Protein 1IZM (pdb70)

InterPro domains:
  IPR011978 YgfB-like [MF_00346] (1-180)
  IPR011978 YgfB-like [PF03695] (7-172)
  IPR011978 YgfB-like [TIGR02292] (2-166)
  IPR036255 YgfB-like superfamily [G3DSA:1.20.120.740] (1-182)
  IPR036255 YgfB-like superfamily [SSF101327] (3-170)

Secondary structure (DSSP, 8-state):
---S---HHHHHTT-S--HHHHHHHHHHHHHTT--STTHHHHHHHHHSTTPPPPTTTHHHHHHHHHHHHHHHTTTTS------------HHHHHHHHHHHHHHHHHHHHHH-TTGGG--HHHHHHHHHHHHHTT----SS--SHHHHHHHHHHHHHHHHH--HHHHH-

Structure (mmCIF, N/CA/C/O backbone):
data_1IZM
#
_entry.id   1IZM
#
_cell.length_a   42.3
_cell.length_b   42.3
_cell.length_c   198.5
_cell.angle_alpha   90.00
_cell.angle_beta   90.00
_cell.angle_gamma   90.00
#
_symmetry.space_group_name_H-M   'P 43 21 2'
#
loop_
_entity.id
_entity.type
_entity.pdbx_description
1 polymer 'HYPOTHETICAL PROTEIN HI0817'
2 water water
#
loop_
_atom_site.group_PDB
_atom_site.id
_atom_site.type_symbol
_atom_site.label_atom_id
_atom_site.label_alt_id
_atom_site.label_comp_id
_atom_site.label_asym_id
_atom_site.label_entity_id
_atom_site.label_seq_id
_atom_site.pdbx_PDB_ins_code
_atom_site.Cartn_x
_atom_site.Cartn_y
_atom_site.Cartn_z
_atom_site.occupancy
_atom_site.B_iso_or_equiv
_atom_site.auth_seq_id
_atom_site.auth_comp_id
_atom_site.auth_asym_id
_atom_site.auth_atom_id
_atom_site.pdbx_PDB_model_num
ATOM 1 N N . LEU A 1 4 ? 30.817 40.354 115.516 1.00 55.26 2 LEU A N 1
ATOM 2 C CA . LEU A 1 4 ? 29.402 40.633 116.021 1.00 52.95 2 LEU A CA 1
ATOM 3 C C . LEU A 1 4 ? 28.521 39.374 116.206 1.00 47.73 2 LEU A C 1
ATOM 4 O O . LEU A 1 4 ? 28.401 38.564 115.302 1.00 45.06 2 LEU A O 1
ATOM 9 N N . ILE A 1 5 ? 27.899 39.233 117.374 1.00 43.15 3 ILE A N 1
ATOM 10 C CA . ILE A 1 5 ? 27.029 38.097 117.602 1.00 40.41 3 ILE A CA 1
ATOM 11 C C . ILE A 1 5 ? 25.837 38.194 116.657 1.00 39.11 3 ILE A C 1
ATOM 12 O O . ILE A 1 5 ? 25.519 39.270 116.107 1.00 40.71 3 ILE A O 1
ATOM 17 N N . SER A 1 6 ? 25.194 37.055 116.455 1.00 37.22 4 SER A N 1
ATOM 18 C CA . SER A 1 6 ? 24.091 36.917 115.529 1.00 35.35 4 SER A CA 1
ATOM 19 C C . SER A 1 6 ? 22.848 37.514 116.119 1.00 32.89 4 SER A C 1
ATOM 20 O O . SER A 1 6 ? 22.791 37.813 117.306 1.00 32.50 4 SER A O 1
ATOM 23 N N . HIS A 1 7 ? 21.840 37.647 115.278 1.00 35.92 5 HIS A N 1
ATOM 24 C CA . HIS A 1 7 ? 20.580 38.208 115.707 1.00 37.49 5 HIS A CA 1
ATOM 25 C C . HIS A 1 7 ? 19.932 37.305 116.748 1.00 35.59 5 HIS A C 1
ATOM 26 O O . HIS A 1 7 ? 19.446 37.759 117.780 1.00 34.20 5 HIS A O 1
ATOM 33 N N . SER A 1 8 ? 19.908 36.007 116.481 1.00 36.46 6 SER A N 1
ATOM 34 C CA . SER A 1 8 ? 19.268 35.104 117.430 1.00 33.76 6 SER A CA 1
ATOM 35 C C . SER A 1 8 ? 19.983 35.151 118.782 1.00 31.41 6 SER A C 1
ATOM 36 O O . SER A 1 8 ? 19.355 35.103 119.824 1.00 34.07 6 SER A O 1
ATOM 39 N N . ASP A 1 9 ? 21.308 35.297 118.741 1.00 36.65 7 ASP A N 1
ATOM 40 C CA . ASP A 1 9 ? 22.166 35.341 119.944 1.00 36.18 7 ASP A CA 1
ATOM 41 C C . ASP A 1 9 ? 21.821 36.592 120.769 1.00 33.55 7 ASP A C 1
ATOM 42 O O . ASP A 1 9 ? 21.605 36.542 121.991 1.00 31.85 7 ASP A O 1
ATOM 55 N N . ASN A 1 11 ? 19.064 38.264 120.552 1.00 30.31 9 ASN A N 1
ATOM 56 C CA . ASN A 1 11 ? 17.714 38.135 121.088 1.00 30.14 9 ASN A CA 1
ATOM 57 C C . ASN A 1 11 ? 17.742 37.379 122.395 1.00 32.88 9 ASN A C 1
ATOM 58 O O . ASN A 1 11 ? 17.074 37.738 123.368 1.00 33.85 9 ASN A O 1
ATOM 63 N N . GLN A 1 12 ? 18.548 36.337 122.444 1.00 32.81 10 GLN A N 1
ATOM 64 C CA . GLN A 1 12 ? 18.508 35.571 123.654 1.00 33.81 10 GLN A CA 1
ATOM 65 C C . GLN A 1 12 ? 19.174 36.224 124.851 1.00 32.99 10 GLN A C 1
ATOM 66 O O . GLN A 1 12 ? 18.639 36.129 125.977 1.00 36.24 10 GLN A O 1
ATOM 72 N N . GLN A 1 13 ? 20.282 36.937 124.633 1.00 34.80 11 GLN A N 1
ATOM 73 C CA . GLN A 1 13 ? 20.925 37.637 125.742 1.00 31.94 11 GLN A CA 1
ATOM 74 C C . GLN A 1 13 ? 20.022 38.739 126.230 1.00 33.56 11 GLN A C 1
ATOM 75 O O . GLN A 1 13 ? 19.896 38.928 127.432 1.00 35.27 11 GLN A O 1
ATOM 81 N N . LEU A 1 14 ? 19.379 39.485 125.334 1.00 28.90 12 LEU A N 1
ATOM 82 C CA . LEU A 1 14 ? 18.484 40.524 125.831 1.00 34.59 12 LEU A CA 1
ATOM 83 C C . LEU A 1 14 ? 17.334 39.915 126.657 1.00 33.48 12 LEU A C 1
ATOM 84 O O . LEU A 1 14 ? 16.963 40.428 127.722 1.00 33.84 12 LEU A O 1
ATOM 89 N N . LYS A 1 15 ? 16.778 38.818 126.169 1.00 35.74 13 LYS A N 1
ATOM 90 C CA . LYS A 1 15 ? 15.631 38.187 126.873 1.00 38.60 13 LYS A CA 1
ATOM 91 C C . LYS A 1 15 ? 16.036 37.639 128.234 1.00 31.28 13 LYS A C 1
ATOM 92 O O . LYS A 1 15 ? 15.382 37.850 129.221 1.00 33.59 13 LYS A O 1
ATOM 98 N N . SER A 1 16 ? 17.153 36.974 128.319 1.00 37.10 14 SER A N 1
ATOM 99 C CA . SER A 1 16 ? 17.538 36.472 129.640 1.00 40.96 14 SER A CA 1
ATOM 100 C C . SER A 1 16 ? 17.874 37.582 130.673 1.00 40.78 14 SER A C 1
ATOM 101 O O . SER A 1 16 ? 17.788 37.352 131.901 1.00 36.64 14 SER A O 1
ATOM 104 N N . ALA A 1 17 ? 18.231 38.791 130.201 1.00 38.29 15 ALA A N 1
ATOM 105 C CA . ALA A 1 17 ? 18.537 39.898 131.119 1.00 34.71 15 ALA A CA 1
ATOM 106 C C . ALA A 1 17 ? 17.281 40.701 131.380 1.00 34.95 15 ALA A C 1
ATOM 107 O O . ALA A 1 17 ? 17.342 41.754 132.034 1.00 34.79 15 ALA A O 1
ATOM 109 N N . GLY A 1 18 ? 16.141 40.227 130.861 1.00 31.98 16 GLY A N 1
ATOM 110 C CA . GLY A 1 18 ? 14.892 40.937 131.067 1.00 32.54 16 GLY A CA 1
ATOM 111 C C . GLY A 1 18 ? 14.801 42.335 130.458 1.00 31.70 16 GLY A C 1
ATOM 112 O O . GLY A 1 18 ? 14.046 43.169 130.922 1.00 34.39 16 GLY A O 1
ATOM 113 N N . ILE A 1 19 ? 15.564 42.597 129.399 1.00 35.87 17 ILE A N 1
ATOM 114 C CA . ILE A 1 19 ? 15.547 43.907 128.731 1.00 29.22 17 ILE A CA 1
ATOM 115 C C . ILE A 1 19 ? 14.237 44.135 127.984 1.00 31.26 17 ILE A C 1
ATOM 116 O O . ILE A 1 19 ? 13.687 43.206 127.411 1.00 33.03 17 ILE A O 1
ATOM 121 N N . GLY A 1 20 ? 13.742 45.368 127.985 1.00 30.55 18 GLY A N 1
ATOM 122 C CA . GLY A 1 20 ? 12.499 45.665 127.292 1.00 26.17 18 GLY A CA 1
ATOM 123 C C . GLY A 1 20 ? 12.539 45.620 125.761 1.00 24.70 18 GLY A C 1
ATOM 124 O O . GLY A 1 20 ? 11.491 45.727 125.140 1.00 26.44 18 GLY A O 1
ATOM 125 N N . PHE A 1 21 ? 13.722 45.502 125.137 1.00 28.21 19 PHE A N 1
ATOM 126 C CA . PHE A 1 21 ? 13.813 45.446 123.659 1.00 22.08 19 PHE A CA 1
ATOM 127 C C . PHE A 1 21 ? 14.269 44.073 123.221 1.00 27.24 19 PHE A C 1
ATOM 128 O O . PHE A 1 21 ? 15.058 43.439 123.927 1.00 27.72 19 PHE A O 1
ATOM 136 N N . ASN A 1 22 ? 13.816 43.631 122.050 1.00 25.94 20 ASN A N 1
ATOM 137 C CA . ASN A 1 22 ? 14.367 42.401 121.476 1.00 29.87 20 ASN A CA 1
ATOM 138 C C . ASN A 1 22 ? 15.515 42.970 120.549 1.00 26.89 20 ASN A C 1
ATOM 139 O O . ASN A 1 22 ? 15.778 44.200 120.545 1.00 25.22 20 ASN A O 1
ATOM 144 N N . ALA A 1 23 ? 16.183 42.136 119.781 1.00 23.00 21 ALA A N 1
ATOM 145 C CA . ALA A 1 23 ? 17.309 42.616 118.971 1.00 30.20 21 ALA A CA 1
ATOM 146 C C . ALA A 1 23 ? 16.932 43.603 117.835 1.00 28.97 21 ALA A C 1
ATOM 147 O O . ALA A 1 23 ? 17.676 44.527 117.536 1.00 23.73 21 ALA A O 1
ATOM 149 N N . THR A 1 24 ? 15.767 43.387 117.219 1.00 21.96 22 THR A N 1
ATOM 150 C CA . THR A 1 24 ? 15.332 44.243 116.146 1.00 20.89 22 THR A CA 1
ATOM 151 C C . THR A 1 24 ? 15.091 45.643 116.729 1.00 22.29 22 THR A C 1
ATOM 152 O O . THR A 1 24 ? 15.534 46.664 116.156 1.00 23.18 22 THR A O 1
ATOM 156 N N . GLU A 1 25 ? 14.363 45.703 117.834 1.00 23.58 23 GLU A N 1
ATOM 157 C CA . GLU A 1 25 ? 14.061 46.973 118.494 1.00 20.60 23 GLU A CA 1
ATOM 158 C C . GLU A 1 25 ? 15.367 47.669 118.920 1.00 22.87 23 GLU A C 1
ATOM 159 O O . GLU A 1 25 ? 15.475 48.878 118.811 1.00 20.92 23 GLU A O 1
ATOM 165 N N . LEU A 1 26 ? 16.303 46.912 119.452 1.00 21.78 24 LEU A N 1
ATOM 166 C CA . LEU A 1 26 ? 17.605 47.533 119.843 1.00 22.11 24 LEU A CA 1
ATOM 167 C C . LEU A 1 26 ? 18.232 48.181 118.573 1.00 16.39 24 LEU A C 1
ATOM 168 O O . LEU A 1 26 ? 18.619 49.356 118.591 1.00 20.74 24 LEU A O 1
ATOM 173 N N . HIS A 1 27 ? 18.371 47.417 117.497 1.00 18.17 25 HIS A N 1
ATOM 174 C CA . HIS A 1 27 ? 18.881 47.940 116.235 1.00 21.70 25 HIS A CA 1
ATOM 175 C C . HIS A 1 27 ? 18.149 49.223 115.788 1.00 26.43 25 HIS A C 1
ATOM 176 O O . HIS A 1 27 ? 18.777 50.209 115.434 1.00 17.81 25 HIS A O 1
ATOM 183 N N . GLY A 1 28 ? 16.799 49.232 115.831 1.00 20.21 26 GLY A N 1
ATOM 184 C CA . GLY A 1 28 ? 16.172 50.457 115.431 1.00 22.01 26 GLY A CA 1
ATOM 185 C C . GLY A 1 28 ? 16.415 51.690 116.275 1.00 18.17 26 GLY A C 1
ATOM 186 O O . GLY A 1 28 ? 16.602 52.798 115.718 1.00 20.42 26 GLY A O 1
ATOM 187 N N . PHE A 1 29 ? 16.374 51.513 117.595 1.00 19.35 27 PHE A N 1
ATOM 188 C CA . PHE A 1 29 ? 16.588 52.606 118.533 1.00 17.84 27 PHE A CA 1
ATOM 189 C C . PHE A 1 29 ? 18.001 53.173 118.318 1.00 19.71 27 PHE A C 1
ATOM 190 O O . PHE A 1 29 ? 18.168 54.397 118.182 1.00 17.33 27 PHE A O 1
ATOM 198 N N . LEU A 1 30 ? 18.986 52.305 118.329 1.00 20.52 28 LEU A N 1
ATOM 199 C CA . LEU A 1 30 ? 20.372 52.823 118.136 1.00 23.85 28 LEU A CA 1
ATOM 200 C C . LEU A 1 30 ? 20.547 53.442 116.765 1.00 23.55 28 LEU A C 1
ATOM 201 O O . LEU A 1 30 ? 21.176 54.487 116.661 1.00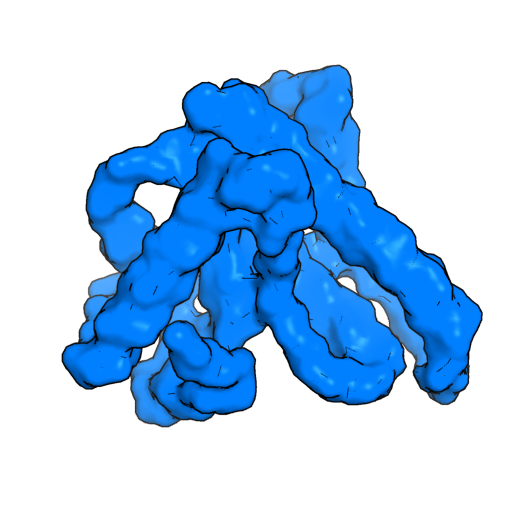 25.83 28 LEU A O 1
ATOM 206 N N . SER A 1 31 ? 19.979 52.851 115.706 1.00 23.98 29 SER A N 1
ATOM 207 C CA . SER A 1 31 ? 20.110 53.485 114.385 1.00 21.30 29 SER A CA 1
ATOM 208 C C . SER A 1 31 ? 19.424 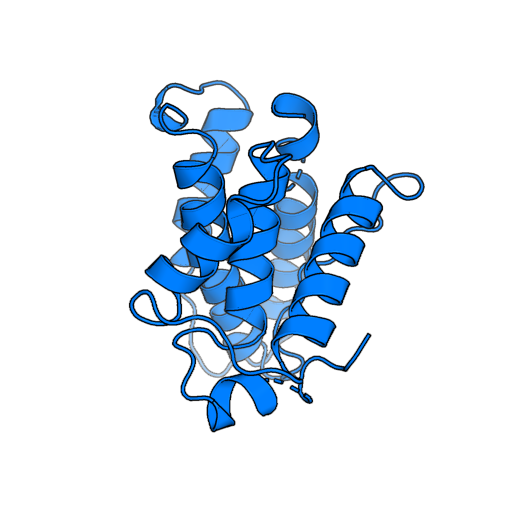54.838 114.406 1.00 19.80 29 SER A C 1
ATOM 209 O O . SER A 1 31 ? 19.885 55.749 113.772 1.00 24.45 29 SER A O 1
ATOM 212 N N . GLY A 1 32 ? 18.304 54.951 115.136 1.00 24.28 30 GLY A N 1
ATOM 213 C CA . GLY A 1 32 ? 17.554 56.211 115.212 1.00 20.27 30 GLY A CA 1
ATOM 214 C C . GLY A 1 32 ? 18.372 57.340 115.887 1.00 24.40 30 GLY A C 1
ATOM 215 O O . GLY A 1 32 ? 18.378 58.481 115.373 1.00 24.79 30 GLY A O 1
ATOM 216 N N . LEU A 1 33 ? 19.029 57.016 117.012 1.00 22.73 31 LEU A N 1
ATOM 217 C CA . LEU A 1 33 ? 19.904 57.968 117.685 1.00 26.18 31 LEU A CA 1
ATOM 218 C C . LEU A 1 33 ? 21.083 58.384 116.739 1.00 21.83 31 LEU A C 1
ATOM 219 O O . LEU A 1 33 ? 21.415 59.605 116.603 1.00 21.51 31 LEU A O 1
ATOM 224 N N . LEU A 1 34 ? 21.714 57.406 116.094 1.00 21.13 32 LEU A N 1
ATOM 225 C CA . LEU A 1 34 ? 22.833 57.781 115.195 1.00 24.41 32 LEU A CA 1
ATOM 226 C C . LEU A 1 34 ? 22.366 58.615 113.951 1.00 26.85 32 LEU A C 1
ATOM 227 O O . LEU A 1 34 ? 23.004 59.618 113.570 1.00 23.85 32 LEU A O 1
ATOM 232 N N . CYS A 1 35 ? 21.203 58.268 113.383 1.00 22.32 33 CYS A N 1
ATOM 233 C CA . CYS A 1 35 ? 20.736 58.999 112.209 1.00 27.27 33 CYS A CA 1
ATOM 234 C C . CYS A 1 35 ? 20.257 60.388 112.564 1.00 22.60 33 CYS A C 1
ATOM 235 O O . CYS A 1 35 ? 20.176 61.228 111.679 1.00 24.98 33 CYS A O 1
ATOM 238 N N . GLY A 1 36 ? 19.988 60.622 113.855 1.00 24.32 34 GLY A N 1
ATOM 239 C CA . GLY A 1 36 ? 19.554 61.917 114.295 1.00 21.39 34 GLY A CA 1
ATOM 240 C C . GLY A 1 36 ? 20.789 62.722 114.666 1.00 26.91 34 GLY A C 1
ATOM 241 O O . GLY A 1 36 ? 20.651 63.851 115.148 1.00 31.97 34 GLY A O 1
ATOM 242 N N . GLY A 1 37 ? 21.974 62.138 114.455 1.00 27.03 35 GLY A N 1
ATOM 243 C CA . GLY A 1 37 ? 23.226 62.825 114.740 1.00 28.58 35 GLY A CA 1
ATOM 244 C C . GLY A 1 37 ? 23.839 62.762 116.137 1.00 32.70 35 GLY A C 1
ATOM 245 O O . GLY A 1 37 ? 24.753 63.532 116.415 1.00 37.54 35 GLY A O 1
ATOM 246 N N . LEU A 1 38 ? 23.389 61.864 117.016 1.00 34.90 36 LEU A N 1
ATOM 247 C CA . LEU A 1 38 ? 23.986 61.762 118.375 1.00 32.67 36 LEU A CA 1
ATOM 248 C C . LEU A 1 38 ? 25.475 61.383 118.272 1.00 35.38 36 LEU A C 1
ATOM 249 O O . LEU A 1 38 ? 25.868 60.462 117.540 1.00 42.45 36 LEU A O 1
ATOM 254 N N . LYS A 1 39 ? 26.335 62.063 118.998 1.00 37.49 37 LYS A N 1
ATOM 255 C CA . LYS A 1 39 ? 27.749 61.741 118.842 1.00 37.17 37 LYS A CA 1
ATOM 256 C C . LYS A 1 39 ? 28.523 61.491 120.115 1.00 37.27 37 LYS A C 1
ATOM 257 O O . LYS A 1 39 ? 29.739 61.194 120.059 1.00 42.91 37 LYS A O 1
ATOM 263 N N . ASP A 1 40 ? 27.873 61.616 121.264 1.00 33.49 38 ASP A N 1
ATOM 264 C CA . ASP A 1 40 ? 28.594 61.361 122.524 1.00 28.82 38 ASP A CA 1
ATOM 265 C C . ASP A 1 40 ? 28.135 60.030 123.149 1.00 30.05 38 ASP A C 1
ATOM 266 O O . ASP A 1 40 ? 27.483 59.242 122.479 1.00 30.07 38 ASP A O 1
ATOM 271 N N . GLN A 1 41 ? 28.379 59.838 124.445 1.00 24.46 39 GLN A N 1
ATOM 272 C CA . GLN A 1 41 ? 28.034 58.611 125.084 1.00 24.43 39 GLN A CA 1
ATOM 273 C C . GLN A 1 41 ? 26.684 58.647 125.788 1.00 24.86 39 GLN A C 1
ATOM 274 O O . GLN A 1 41 ? 26.415 57.808 126.626 1.00 21.68 39 GLN A O 1
ATOM 280 N N . SER A 1 42 ? 25.887 59.655 125.454 1.00 27.10 40 SER A N 1
ATOM 281 C CA . SER A 1 42 ? 24.543 59.771 126.027 1.00 26.53 40 SER A CA 1
ATOM 282 C C . SER A 1 42 ? 23.621 58.699 125.487 1.00 20.60 40 SER A C 1
ATOM 283 O O . SER A 1 42 ? 22.515 58.559 126.000 1.00 23.97 40 SER A O 1
ATOM 286 N N . TRP A 1 43 ? 24.030 57.966 124.462 1.00 22.43 41 TRP A N 1
ATOM 287 C CA . TRP A 1 43 ? 23.163 56.894 123.950 1.00 23.00 41 TRP A CA 1
ATOM 288 C C . TRP A 1 43 ? 22.954 55.836 125.031 1.00 25.78 41 TRP A C 1
ATOM 289 O O . TRP A 1 43 ? 21.937 55.133 125.053 1.00 23.74 41 TRP A O 1
ATOM 300 N N . LEU A 1 44 ? 23.943 55.667 125.914 1.00 21.25 42 LEU A N 1
ATOM 301 C CA . LEU A 1 44 ? 23.835 54.665 126.975 1.00 22.65 42 LEU A CA 1
ATOM 302 C C . LEU A 1 44 ? 22.696 54.961 127.994 1.00 25.13 42 LEU A C 1
ATOM 303 O O . LEU A 1 44 ? 21.806 54.123 128.202 1.00 18.77 42 LEU A O 1
ATOM 308 N N . PRO A 1 45 ? 22.719 56.154 128.640 1.00 22.76 43 PRO A N 1
ATOM 309 C CA . PRO A 1 45 ? 21.624 56.402 129.574 1.00 21.25 43 PRO A CA 1
ATOM 310 C C . PRO A 1 45 ? 20.250 56.433 128.826 1.00 20.35 43 PRO A C 1
ATOM 311 O O . PRO A 1 45 ? 19.265 56.022 129.404 1.00 20.30 43 PRO A O 1
ATOM 315 N N . LEU A 1 46 ? 20.216 56.850 127.564 1.00 23.08 44 LEU A N 1
ATOM 316 C CA . LEU A 1 46 ? 18.941 56.874 126.809 1.00 24.04 44 LEU A CA 1
ATOM 317 C C . LEU A 1 46 ? 18.493 55.442 126.564 1.00 23.62 44 LEU A C 1
ATOM 318 O O . LEU A 1 46 ? 17.324 55.116 126.747 1.00 19.67 44 LEU A O 1
ATOM 323 N N . LEU A 1 47 ? 19.422 54.582 126.181 1.00 18.56 45 LEU A N 1
ATOM 324 C CA . LEU A 1 47 ? 19.085 53.169 125.961 1.00 20.94 45 LEU A CA 1
ATOM 325 C C . LEU A 1 47 ? 18.545 52.552 127.273 1.00 24.06 45 LEU A C 1
ATOM 326 O O . LEU A 1 47 ? 17.446 51.862 127.298 1.00 22.89 45 LEU A O 1
ATOM 331 N N . TYR A 1 48 ? 19.250 52.813 128.370 1.00 18.41 46 TYR A N 1
ATOM 332 C CA . TYR A 1 48 ? 18.804 52.304 129.672 1.00 17.02 46 TYR A CA 1
ATOM 333 C C . TYR A 1 48 ? 17.395 52.830 130.084 1.00 20.05 46 TYR A C 1
ATOM 334 O O . TYR A 1 48 ? 16.601 52.047 130.592 1.00 24.20 46 TYR A O 1
ATOM 343 N N . GLN A 1 49 ? 17.129 54.111 129.870 1.00 21.16 47 GLN A N 1
ATOM 344 C CA . GLN A 1 49 ? 15.803 54.709 130.188 1.00 26.00 47 GLN A CA 1
ATOM 345 C C . GLN A 1 49 ? 14.673 54.070 129.392 1.00 24.42 47 GLN A C 1
ATOM 346 O O . GLN A 1 49 ? 13.581 53.759 129.953 1.00 21.08 47 GLN A O 1
ATOM 352 N N . PHE A 1 50 ? 14.907 53.892 128.091 1.00 22.48 48 PHE A N 1
ATOM 353 C CA . PHE A 1 50 ? 13.838 53.412 127.215 1.00 25.54 48 PHE A CA 1
ATOM 354 C C . PHE A 1 50 ? 13.765 51.915 127.004 1.00 26.79 48 PHE A C 1
ATOM 355 O O . PHE A 1 50 ? 12.797 51.463 126.496 1.00 24.82 48 PHE A O 1
ATOM 363 N N . SER A 1 51 ? 14.750 51.145 127.465 1.00 22.29 49 SER A N 1
ATOM 364 C CA . SER A 1 51 ? 14.662 49.692 127.296 1.00 19.50 49 SER A CA 1
ATOM 365 C C . SER A 1 51 ? 14.813 48.875 128.556 1.00 18.22 49 SER A C 1
ATOM 366 O O . SER A 1 51 ? 14.659 47.632 128.522 1.00 26.43 49 SER A O 1
ATOM 369 N N . ASN A 1 52 ? 15.097 49.531 129.665 1.00 24.83 50 ASN A N 1
ATOM 370 C CA . ASN A 1 52 ? 15.347 48.817 130.916 1.00 27.39 50 ASN A CA 1
ATOM 371 C C . ASN A 1 52 ? 14.967 49.567 132.181 1.00 26.90 50 ASN A C 1
ATOM 372 O O . ASN A 1 52 ? 15.571 49.391 133.235 1.00 29.99 50 ASN A O 1
ATOM 377 N N . ASP A 1 53 ? 13.967 50.428 132.076 1.00 32.16 51 ASP A N 1
ATOM 378 C CA . ASP A 1 53 ? 13.525 51.188 133.217 1.00 29.86 51 ASP A CA 1
ATOM 379 C C . ASP A 1 53 ? 14.681 51.906 133.963 1.00 34.17 51 ASP A C 1
ATOM 380 O O . ASP A 1 53 ? 14.720 51.891 135.187 1.00 28.87 51 ASP A O 1
ATOM 385 N N . ASN A 1 54 ? 15.617 52.511 133.234 1.00 32.84 52 ASN A N 1
ATOM 386 C CA . ASN A 1 54 ? 16.732 53.213 133.863 1.00 28.65 52 ASN A CA 1
ATOM 387 C C . ASN A 1 54 ? 17.807 52.375 134.600 1.00 32.02 52 ASN A C 1
ATOM 388 O O . ASN A 1 54 ? 18.549 52.926 135.405 1.00 36.26 52 ASN A O 1
ATOM 393 N N . HIS A 1 55 ? 17.855 51.067 134.360 1.00 29.52 53 HIS A N 1
ATOM 394 C CA . HIS A 1 55 ? 18.891 50.173 134.903 1.00 29.26 53 HIS A CA 1
ATOM 395 C C . HIS A 1 55 ? 19.878 49.860 133.777 1.00 28.14 53 HIS A C 1
ATOM 396 O O . HIS A 1 55 ? 19.460 49.642 132.633 1.00 26.63 53 HIS A O 1
ATOM 403 N N . ALA A 1 56 ? 21.180 49.824 134.090 1.00 21.85 54 ALA A N 1
ATOM 404 C CA . ALA A 1 56 ? 22.181 49.592 133.085 1.00 15.59 54 ALA A CA 1
ATOM 405 C C . ALA A 1 56 ? 22.123 48.141 132.753 1.00 25.58 54 ALA A C 1
ATOM 406 O O . ALA A 1 56 ? 21.622 47.366 133.568 1.00 28.69 54 ALA A O 1
ATOM 408 N N . TYR A 1 57 ? 22.612 47.782 131.561 1.00 22.84 55 TYR A N 1
ATOM 409 C CA . TYR A 1 57 ? 22.650 46.404 131.082 1.00 24.77 55 TYR A CA 1
ATOM 410 C C . TYR A 1 57 ? 23.767 45.648 131.878 1.00 28.55 55 TYR A C 1
ATOM 411 O O . TYR A 1 57 ? 24.734 46.249 132.332 1.00 29.86 55 TYR A O 1
ATOM 420 N N . PRO A 1 58 ? 23.654 44.335 132.048 1.00 31.05 56 PRO A N 1
ATOM 421 C CA . PRO A 1 58 ? 24.697 43.598 132.796 1.00 31.79 56 PRO A CA 1
ATOM 422 C C . PRO A 1 58 ? 25.977 43.421 132.009 1.00 28.49 56 PRO A C 1
ATOM 423 O O . PRO A 1 58 ? 25.979 43.458 130.759 1.00 23.73 56 PRO A O 1
ATOM 427 N N . THR A 1 59 ? 27.087 43.183 132.711 1.00 26.32 57 THR A N 1
ATOM 428 C CA . THR A 1 59 ? 28.332 42.996 131.952 1.00 24.25 57 THR A CA 1
ATOM 429 C C . THR A 1 59 ? 28.155 41.744 131.054 1.00 32.45 57 THR A C 1
ATOM 430 O O . THR A 1 59 ? 27.400 40.823 131.405 1.00 32.36 57 THR A O 1
ATOM 434 N N . GLY A 1 60 ? 28.825 41.700 129.900 1.00 32.12 58 GLY A N 1
ATOM 435 C CA . GLY A 1 60 ? 28.661 40.580 128.980 1.00 33.13 58 GLY A CA 1
ATOM 436 C C . GLY A 1 60 ? 27.604 40.885 127.895 1.00 35.95 58 GLY A C 1
ATOM 437 O O . GLY A 1 60 ? 27.692 40.355 126.777 1.00 37.61 58 GLY A O 1
ATOM 438 N N . LEU A 1 61 ? 26.626 41.736 128.218 1.00 28.92 59 LEU A N 1
ATOM 439 C CA . LEU A 1 61 ? 25.575 42.184 127.267 1.00 27.97 59 LEU A CA 1
ATOM 440 C C . LEU A 1 61 ? 26.029 43.579 126.816 1.00 26.29 59 LEU A C 1
ATOM 441 O O . LEU A 1 61 ? 25.978 43.935 125.616 1.00 25.99 59 LEU A O 1
ATOM 446 N N . VAL A 1 62 ? 26.547 44.344 127.761 1.00 28.90 60 VAL A N 1
ATOM 447 C CA . VAL A 1 62 ? 27.035 45.680 127.437 1.00 31.06 60 VAL A CA 1
ATOM 448 C C . VAL A 1 62 ? 28.033 45.634 126.255 1.00 28.24 60 VAL A C 1
ATOM 449 O O . VAL A 1 62 ? 27.998 46.516 125.352 1.00 26.57 60 VAL A O 1
ATOM 453 N N . GLN A 1 63 ? 28.906 44.628 126.229 1.00 24.67 61 GLN A N 1
ATOM 454 C CA . GLN A 1 63 ? 29.921 44.605 125.163 1.00 28.11 61 GLN A CA 1
ATOM 455 C C . GLN A 1 63 ? 29.364 44.361 123.731 1.00 26.82 61 GLN A C 1
ATOM 456 O O . GLN A 1 63 ? 29.644 45.125 122.779 1.00 26.08 61 GLN A O 1
ATOM 462 N N . PRO A 1 64 ? 28.555 43.314 123.558 1.00 26.28 62 PRO A N 1
ATOM 463 C CA . PRO A 1 64 ? 28.051 43.122 122.199 1.00 27.69 62 PRO A CA 1
ATOM 464 C C . PRO A 1 64 ? 27.123 44.269 121.751 1.00 25.38 62 PRO A C 1
ATOM 465 O O . PRO A 1 64 ? 27.079 44.593 120.560 1.00 24.16 62 PRO A O 1
ATOM 469 N N . VAL A 1 65 ? 26.411 44.876 122.705 1.00 23.11 63 VAL A N 1
ATOM 470 C CA . VAL A 1 65 ? 25.504 45.969 122.393 1.00 24.33 63 VAL A CA 1
ATOM 471 C C . VAL A 1 65 ? 26.330 47.177 121.887 1.00 22.42 63 VAL A C 1
ATOM 472 O O . VAL A 1 65 ? 25.952 47.842 120.949 1.00 24.0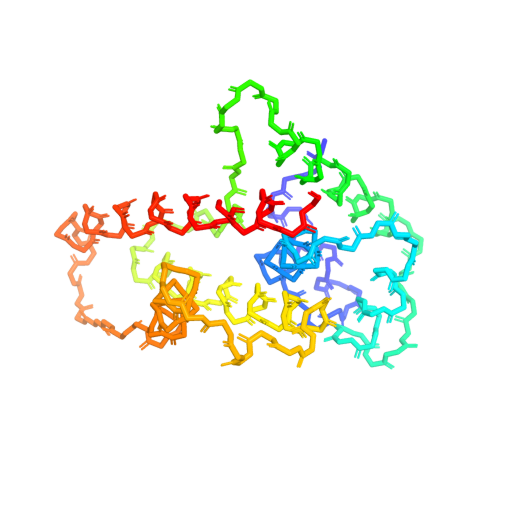8 63 VAL A O 1
ATOM 476 N N . THR A 1 66 ? 27.431 47.455 122.568 1.00 21.15 64 THR A N 1
ATOM 477 C CA . THR A 1 66 ? 28.320 48.529 122.207 1.00 24.04 64 THR A CA 1
ATOM 478 C C . THR A 1 66 ? 29.008 48.215 120.874 1.00 21.37 64 THR A C 1
ATOM 479 O O . THR A 1 66 ? 29.194 49.105 120.077 1.00 22.40 64 THR A O 1
ATOM 483 N N . GLU A 1 67 ? 29.385 46.966 120.632 1.00 23.12 65 GLU A N 1
ATOM 484 C CA . GLU A 1 67 ? 29.943 46.613 119.322 1.00 24.33 65 GLU A CA 1
ATOM 485 C C . GLU A 1 67 ? 28.917 46.852 118.209 1.00 23.91 65 GLU A C 1
ATOM 486 O O . GLU A 1 67 ? 29.261 47.276 117.123 1.00 26.20 65 GLU A O 1
ATOM 492 N N . LEU A 1 68 ? 27.640 46.604 118.507 1.00 21.27 66 LEU A N 1
ATOM 493 C CA . LEU A 1 68 ? 26.588 46.806 117.536 1.00 22.06 66 LEU A CA 1
ATOM 494 C C . LEU A 1 68 ? 26.473 48.314 117.286 1.00 20.79 66 LEU A C 1
ATOM 495 O O . LEU A 1 68 ? 26.388 48.734 116.173 1.00 23.68 66 LEU A O 1
ATOM 500 N N . TYR A 1 69 ? 26.523 49.116 118.339 1.00 17.71 67 TYR A N 1
ATOM 501 C CA . TYR A 1 69 ? 26.411 50.551 118.163 1.00 18.26 67 TYR A CA 1
ATOM 502 C C . TYR A 1 69 ? 27.478 51.081 117.197 1.00 23.79 67 TYR A C 1
ATOM 503 O O . TYR A 1 69 ? 27.172 51.863 116.268 1.00 23.20 67 TYR A O 1
ATOM 512 N N . GLU A 1 70 ? 28.722 50.632 117.412 1.00 21.22 68 GLU A N 1
ATOM 513 C CA . GLU A 1 70 ? 29.843 51.063 116.595 1.00 26.98 68 GLU A CA 1
ATOM 514 C C . GLU A 1 70 ? 29.749 50.614 115.141 1.00 28.07 68 GLU A C 1
ATOM 515 O O . GLU A 1 70 ? 30.102 51.361 114.229 1.00 25.98 68 GLU A O 1
ATOM 521 N N . GLN A 1 71 ? 29.235 49.393 114.960 1.00 26.84 69 GLN A N 1
ATOM 522 C CA . GLN A 1 71 ? 29.051 48.801 113.657 1.00 29.42 69 GLN A CA 1
ATOM 523 C C . GLN A 1 71 ? 27.974 49.594 112.923 1.00 28.40 69 GLN A C 1
ATOM 524 O O . GLN A 1 71 ? 28.096 49.859 111.733 1.00 29.89 69 GLN A O 1
ATOM 530 N N . ILE A 1 72 ? 26.921 49.975 113.632 1.00 26.47 70 ILE A N 1
ATOM 531 C CA . ILE A 1 72 ? 25.874 50.754 113.001 1.00 27.65 70 ILE A CA 1
ATOM 532 C C . ILE A 1 72 ? 26.415 52.125 112.558 1.00 26.41 70 ILE A C 1
ATOM 533 O O . ILE A 1 72 ? 26.177 52.557 111.412 1.00 25.98 70 ILE A O 1
ATOM 538 N N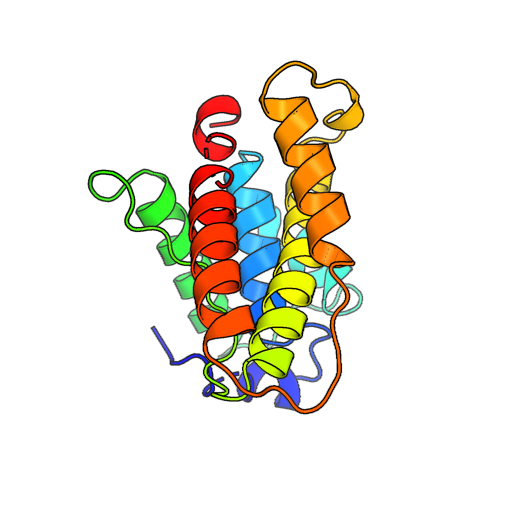 . SER A 1 73 ? 27.142 52.764 113.464 1.00 26.03 71 SER A N 1
ATOM 539 C CA . SER A 1 73 ? 27.751 54.091 113.240 1.00 30.07 71 SER A CA 1
ATOM 540 C C . SER A 1 73 ? 28.712 54.106 112.026 1.00 26.56 71 SER A C 1
ATOM 541 O O . SER A 1 73 ? 28.660 55.017 111.185 1.00 27.65 71 SER A O 1
ATOM 544 N N . GLN A 1 74 ? 29.552 53.077 111.934 1.00 29.92 72 GLN A N 1
ATOM 545 C CA . GLN A 1 74 ? 30.547 52.959 110.845 1.00 35.20 72 GLN A CA 1
ATOM 546 C C . GLN A 1 74 ? 29.881 52.696 109.480 1.00 33.86 72 GLN A C 1
ATOM 547 O O . GLN A 1 74 ? 30.218 53.325 108.468 1.00 31.22 72 GLN A O 1
ATOM 553 N N . THR A 1 75 ? 28.911 51.788 109.442 1.00 33.51 73 THR A N 1
ATOM 554 C CA . THR A 1 75 ? 28.232 51.555 108.174 1.00 38.19 73 THR A CA 1
ATOM 555 C C . THR A 1 75 ? 27.446 52.806 107.722 1.00 38.95 73 THR A C 1
ATOM 556 O O . THR A 1 75 ? 27.401 53.121 106.518 1.00 39.86 73 THR A O 1
ATOM 560 N N . LEU A 1 76 ? 26.890 53.556 108.661 1.00 39.84 74 LEU A N 1
ATOM 561 C CA . LEU A 1 76 ? 26.179 54.785 108.289 1.00 37.82 74 LEU A CA 1
ATOM 562 C C . LEU A 1 76 ? 27.128 55.901 107.877 1.00 40.81 74 LEU A C 1
ATOM 563 O O . LEU A 1 76 ? 26.703 56.833 107.201 1.00 40.99 74 LEU A O 1
ATOM 568 N N . SER A 1 77 ? 28.431 55.891 108.289 1.00 43.85 75 SER A N 1
ATOM 569 C CA . SER A 1 77 ? 29.349 57.003 107.931 1.00 45.35 75 SER A CA 1
ATOM 570 C C . SER A 1 77 ? 29.827 56.704 106.525 1.00 50.21 75 SER A C 1
ATOM 571 O O . SER A 1 77 ? 30.674 57.352 105.915 1.00 53.03 75 SER A O 1
ATOM 574 N N . ASP A 1 78 ? 29.160 55.684 106.104 1.00 54.99 76 ASP A N 1
ATOM 575 C CA . ASP A 1 78 ? 29.189 55.217 104.769 1.00 60.62 76 ASP A CA 1
ATOM 576 C C . ASP A 1 78 ? 30.275 54.317 104.276 1.00 65.31 76 ASP A C 1
ATOM 577 O O . ASP A 1 78 ? 30.911 54.599 103.250 1.00 74.40 76 ASP A O 1
ATOM 582 N N . VAL A 1 79 ? 30.509 53.228 104.965 1.00 67.82 77 VAL A N 1
ATOM 583 C CA . VAL A 1 79 ? 31.412 52.251 104.472 1.00 72.44 77 VAL A CA 1
ATOM 584 C C . VAL A 1 79 ? 31.018 52.034 102.995 1.00 71.52 77 VAL A C 1
ATOM 585 O O . VAL A 1 79 ? 30.316 51.100 102.619 1.00 74.03 77 VAL A O 1
ATOM 589 N N . GLU A 1 80 ? 31.536 52.973 102.174 1.00 73.32 78 GLU A N 1
ATOM 590 C CA . GLU A 1 80 ? 31.376 53.174 100.718 1.00 73.73 78 GLU A CA 1
ATOM 591 C C . GLU A 1 80 ? 29.941 53.059 100.216 1.00 69.77 78 GLU A C 1
ATOM 592 O O . GLU A 1 80 ? 29.564 52.055 99.625 1.00 70.10 78 GLU A O 1
ATOM 598 N N . GLY A 1 81 ? 29.158 54.088 100.475 1.00 58.02 79 GLY A N 1
ATOM 599 C CA . GLY A 1 81 ? 27.787 54.117 100.033 1.00 55.91 79 GLY A CA 1
ATOM 600 C C . GLY A 1 81 ? 26.941 52.876 100.276 1.00 50.39 79 GLY A C 1
ATOM 601 O O . GLY A 1 81 ? 27.222 51.776 99.804 1.00 43.76 79 GLY A O 1
ATOM 602 N N . PHE A 1 82 ? 25.914 53.036 101.091 1.00 47.88 80 PHE A N 1
ATOM 603 C CA . PHE A 1 82 ? 24.969 51.950 101.264 1.00 42.35 80 PHE A CA 1
ATOM 604 C C . PHE A 1 82 ? 25.331 50.584 101.806 1.00 40.88 80 PHE A C 1
ATOM 605 O O . PHE A 1 82 ? 24.973 49.579 101.204 1.00 38.30 80 PHE A O 1
ATOM 613 N N . THR A 1 83 ? 26.004 50.535 102.948 1.00 36.57 81 THR A N 1
ATOM 614 C CA . THR A 1 83 ? 26.295 49.254 103.551 1.00 37.66 81 THR A CA 1
ATOM 615 C C . THR A 1 83 ? 25.409 49.038 104.813 1.00 32.50 81 THR A C 1
ATOM 616 O O . THR A 1 83 ? 25.378 47.982 105.407 1.00 29.66 81 THR A O 1
ATOM 620 N N . PHE A 1 84 ? 24.692 50.072 105.212 1.00 35.30 82 PHE A N 1
ATOM 621 C CA . PHE A 1 84 ? 23.815 49.987 106.388 1.00 34.76 82 PHE A CA 1
ATOM 622 C C . PHE A 1 84 ? 22.661 49.026 106.179 1.00 33.80 82 PHE A C 1
ATOM 623 O O . PHE A 1 84 ? 21.984 49.098 105.158 1.00 38.98 82 PHE A O 1
ATOM 631 N N . GLU A 1 85 ? 22.474 48.112 107.127 1.00 35.37 83 GLU A N 1
ATOM 632 C CA . GLU A 1 85 ? 21.418 47.104 107.124 1.00 33.11 83 GLU A CA 1
ATOM 633 C C . GLU A 1 85 ? 20.492 47.306 108.317 1.00 34.56 83 GLU A C 1
ATOM 634 O O . GLU A 1 85 ? 20.949 47.756 109.387 1.00 26.90 83 GLU A O 1
ATOM 640 N N . LEU A 1 86 ? 19.206 46.944 108.154 1.00 26.20 84 LEU A N 1
ATOM 641 C CA . LEU A 1 86 ? 18.250 47.135 109.220 1.00 28.83 84 LEU A CA 1
ATOM 642 C C . LEU A 1 86 ? 18.327 46.158 110.357 1.00 34.26 84 LEU A C 1
ATOM 643 O O . LEU A 1 86 ? 17.952 46.478 111.481 1.00 34.61 84 LEU A O 1
ATOM 648 N N . GLY A 1 87 ? 18.736 44.922 110.144 1.00 33.41 85 GLY A N 1
ATOM 649 C CA . GLY A 1 87 ? 18.737 44.124 111.386 1.00 33.51 85 GLY A CA 1
ATOM 650 C C . GLY A 1 87 ? 17.361 43.650 111.859 1.00 31.69 85 GLY A C 1
ATOM 651 O O . GLY A 1 87 ? 17.018 43.709 113.043 1.00 34.38 85 GLY A O 1
ATOM 652 N N . LEU A 1 88 ? 16.555 43.202 110.918 1.00 24.31 86 LEU A N 1
ATOM 653 C CA . LEU A 1 88 ? 15.234 42.667 111.192 1.00 24.32 86 LEU A CA 1
ATOM 654 C C . LEU A 1 88 ? 15.348 41.161 111.547 1.00 29.72 86 LEU A C 1
ATOM 655 O O . LEU A 1 88 ? 16.460 40.606 111.564 1.00 25.57 86 LEU A O 1
ATOM 660 N N . THR A 1 89 ? 14.201 40.560 111.871 1.00 27.81 87 THR A N 1
ATOM 661 C CA . THR A 1 89 ? 14.028 39.133 112.215 1.00 33.27 87 THR A CA 1
ATOM 662 C C . THR A 1 89 ? 14.469 38.257 111.031 1.00 38.17 87 THR A C 1
ATOM 663 O O . THR A 1 89 ? 14.378 38.661 109.884 1.00 35.43 87 THR A O 1
ATOM 667 N N . GLU A 1 90 ? 14.926 37.040 111.288 1.00 47.35 88 GLU A N 1
ATOM 668 C CA . GLU A 1 90 ? 15.334 36.170 110.178 1.00 49.53 88 GLU A CA 1
ATOM 669 C C . GLU A 1 90 ? 14.196 35.181 109.881 1.00 50.64 88 GLU A C 1
ATOM 670 O O . GLU A 1 90 ? 14.326 34.277 109.062 1.00 56.96 88 GLU A O 1
ATOM 676 N N . ASP A 1 91 ? 13.070 35.376 110.547 1.00 46.56 89 ASP A N 1
ATOM 677 C CA . ASP A 1 91 ? 11.896 34.537 110.356 1.00 47.87 89 ASP A CA 1
ATOM 678 C C . ASP A 1 91 ? 11.450 34.589 108.876 1.00 48.62 89 ASP A C 1
ATOM 679 O O . ASP A 1 91 ? 11.302 35.681 108.266 1.00 43.80 89 ASP A O 1
ATOM 684 N N . GLU A 1 92 ? 11.193 33.423 108.302 1.00 41.01 90 GLU A N 1
ATOM 685 C CA . GLU A 1 92 ? 10.782 33.377 106.907 1.00 44.87 90 GLU A CA 1
ATOM 686 C C . GLU A 1 92 ? 9.348 33.856 106.648 1.00 43.11 90 GLU A C 1
ATOM 687 O O . GLU A 1 92 ? 9.068 34.348 105.563 1.00 47.64 90 GLU A O 1
ATOM 693 N N . ASN A 1 93 ? 8.441 33.727 107.616 1.00 37.87 91 ASN A N 1
ATOM 694 C CA . ASN A 1 93 ? 7.068 34.180 107.408 1.00 36.61 91 ASN A CA 1
ATOM 695 C C . ASN A 1 93 ? 7.092 35.685 107.025 1.00 42.70 91 ASN A C 1
ATOM 696 O O . ASN A 1 93 ? 7.582 36.539 107.779 1.00 42.88 91 ASN A O 1
ATOM 701 N N . VAL A 1 94 ? 6.570 35.990 105.848 1.00 41.11 92 VAL A N 1
ATOM 702 C CA . VAL A 1 94 ? 6.585 37.349 105.362 1.00 42.90 92 VAL A CA 1
ATOM 703 C C . VAL A 1 94 ? 5.778 38.234 106.265 1.00 44.47 92 VAL A C 1
ATOM 704 O O . VAL A 1 94 ? 6.103 39.414 106.434 1.00 43.63 92 VAL A O 1
ATOM 708 N N . PHE A 1 95 ? 4.717 37.694 106.857 1.00 42.91 93 PHE A N 1
ATOM 709 C CA . PHE A 1 95 ? 3.905 38.512 107.757 1.00 44.12 93 PHE A CA 1
ATOM 710 C C . PHE A 1 95 ? 4.693 38.825 109.017 1.00 42.60 93 PHE A C 1
ATOM 711 O O . PHE A 1 95 ? 4.477 39.851 109.674 1.00 32.73 93 PHE A O 1
ATOM 719 N N . THR A 1 96 ? 5.640 37.953 109.336 1.00 37.84 94 THR A N 1
ATOM 720 C CA . THR A 1 96 ? 6.422 38.183 110.520 1.00 40.95 94 THR A CA 1
ATOM 721 C C . THR A 1 96 ? 7.531 39.184 110.169 1.00 40.55 94 THR A C 1
ATOM 722 O O . THR A 1 96 ? 7.996 39.917 111.036 1.00 31.70 94 THR A O 1
ATOM 726 N N . GLN A 1 97 ? 7.920 39.253 108.897 1.00 40.11 95 GLN A N 1
ATOM 727 C CA . GLN A 1 97 ? 8.969 40.223 108.516 1.00 40.64 95 GLN A CA 1
ATOM 728 C C . GLN A 1 97 ? 8.316 41.616 108.522 1.00 37.07 95 GLN A C 1
ATOM 729 O O . GLN A 1 97 ? 8.913 42.623 108.930 1.00 37.12 95 GLN A O 1
ATOM 735 N N . ALA A 1 98 ? 7.065 41.648 108.098 1.00 36.11 96 ALA A N 1
ATOM 736 C CA . ALA A 1 98 ? 6.292 42.868 108.063 1.00 35.31 96 ALA A CA 1
ATOM 737 C C . ALA A 1 98 ? 6.221 43.450 109.443 1.00 33.92 96 ALA A C 1
ATOM 738 O O . ALA A 1 98 ? 6.520 44.642 109.633 1.00 32.36 96 ALA A O 1
ATOM 740 N N . ASP A 1 99 ? 5.836 42.609 110.410 1.00 32.04 97 ASP A N 1
ATOM 741 C CA . ASP A 1 99 ? 5.693 42.997 111.816 1.00 32.88 97 ASP A CA 1
ATOM 742 C C . ASP A 1 99 ? 7.021 43.535 112.392 1.00 31.48 97 ASP A C 1
ATOM 743 O O . ASP A 1 99 ? 7.052 44.504 113.179 1.00 28.18 97 ASP A O 1
ATOM 748 N N . SER A 1 100 ? 8.091 42.857 111.994 1.00 26.89 98 SER A N 1
ATOM 749 C CA . SER A 1 100 ? 9.424 43.198 112.444 1.00 28.00 98 SER A CA 1
ATOM 750 C C . SER A 1 100 ? 9.883 44.566 111.916 1.00 26.93 98 SER A C 1
ATOM 751 O O . SER A 1 100 ? 10.547 45.343 112.641 1.00 25.50 98 SER A O 1
ATOM 754 N N . LEU A 1 101 ? 9.543 44.848 110.656 1.00 29.58 99 LEU A N 1
ATOM 755 C CA . LEU A 1 101 ? 9.923 46.110 110.055 1.00 23.37 99 LEU A CA 1
ATOM 756 C C . LEU A 1 101 ? 9.199 47.167 110.824 1.00 24.79 99 LEU A C 1
ATOM 757 O O . LEU A 1 101 ? 9.762 48.195 111.137 1.00 23.17 99 LEU A O 1
ATOM 762 N N . SER A 1 102 ? 7.924 46.925 111.146 1.00 26.20 100 SER A N 1
ATOM 763 C CA . SER A 1 102 ? 7.151 47.895 111.894 1.00 24.59 100 SER A CA 1
ATOM 764 C C . SER A 1 102 ? 7.741 48.103 113.296 1.00 23.33 100 SER A C 1
ATOM 765 O O . SER A 1 102 ? 7.797 49.222 113.846 1.00 22.68 100 SER A O 1
ATOM 768 N N . ASP A 1 103 ? 8.145 46.996 113.890 1.00 22.42 101 ASP A N 1
ATOM 769 C CA . ASP A 1 103 ? 8.752 46.952 115.217 1.00 26.76 101 ASP A CA 1
ATOM 770 C C . ASP A 1 103 ? 10.029 47.810 115.175 1.00 26.69 101 ASP A C 1
ATOM 771 O O . ASP A 1 103 ? 10.290 48.650 116.083 1.00 25.32 101 ASP A O 1
ATOM 776 N N . TRP A 1 104 ? 10.804 47.588 114.126 1.00 22.60 102 TRP A N 1
ATOM 777 C CA . TRP A 1 104 ? 12.068 48.331 113.949 1.00 21.17 102 TRP A CA 1
ATOM 778 C C . TRP A 1 104 ? 11.782 49.838 113.838 1.00 24.41 102 TRP A C 1
ATOM 779 O O . TRP A 1 104 ? 12.406 50.681 114.521 1.00 19.66 102 TRP A O 1
ATOM 790 N N . ALA A 1 105 ? 10.783 50.151 113.012 1.00 23.12 103 ALA A 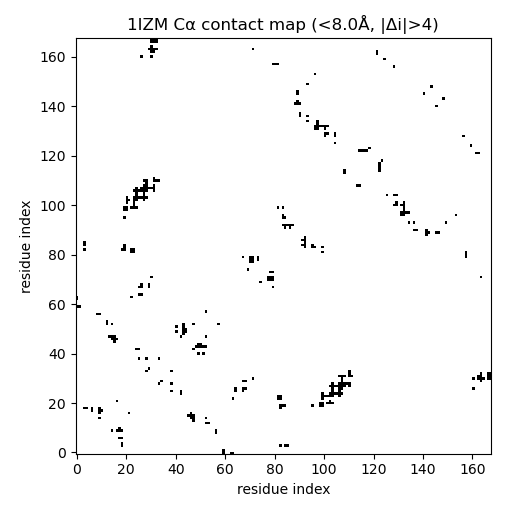N 1
ATOM 791 C CA . ALA A 1 105 ? 10.421 51.534 112.727 1.00 20.86 103 ALA A CA 1
ATOM 792 C C . ALA A 1 105 ? 9.952 52.318 113.955 1.00 22.53 103 ALA A C 1
ATOM 793 O O . ALA A 1 105 ? 10.311 53.467 114.093 1.00 21.76 103 ALA A O 1
ATOM 795 N N . ASN A 1 106 ? 9.126 51.725 114.839 1.00 24.38 104 ASN A N 1
ATOM 796 C CA . ASN A 1 106 ? 8.757 52.425 116.060 1.00 23.47 104 ASN A CA 1
ATOM 797 C C . ASN A 1 106 ? 10.007 52.882 116.860 1.00 24.60 104 ASN A C 1
ATOM 798 O O . ASN A 1 106 ? 10.089 54.014 117.369 1.00 21.36 104 ASN A O 1
ATOM 803 N N . GLN A 1 107 ? 10.951 51.985 117.028 1.00 21.50 105 GLN A N 1
ATOM 804 C CA . GLN A 1 107 ? 12.152 52.381 117.819 1.00 23.03 105 GLN A CA 1
ATOM 805 C C . GLN A 1 107 ? 13.083 53.345 117.072 1.00 25.43 105 GLN A C 1
ATOM 806 O O . GLN A 1 107 ? 13.716 54.210 117.686 1.00 22.16 105 GLN A O 1
ATOM 812 N N . PHE A 1 108 ? 13.154 53.228 115.749 1.00 23.32 106 PHE A N 1
ATOM 813 C CA . PHE A 1 108 ? 13.956 54.166 115.010 1.00 23.45 106 PHE A CA 1
ATOM 814 C C . PHE A 1 108 ? 13.325 55.565 115.183 1.00 24.39 106 PHE A C 1
ATOM 815 O O . PHE A 1 108 ? 14.007 56.582 115.442 1.00 21.20 106 PHE A O 1
ATOM 823 N N . LEU A 1 109 ? 11.998 55.653 115.043 1.00 20.33 107 LEU A N 1
ATOM 824 C CA . LEU A 1 109 ? 11.354 56.942 115.208 1.00 18.89 107 LEU A CA 1
ATOM 825 C C . LEU A 1 109 ? 11.537 57.534 116.608 1.00 20.10 107 LEU A C 1
ATOM 826 O O . LEU A 1 109 ? 11.664 58.771 116.744 1.00 22.43 107 LEU A O 1
ATOM 831 N N . LEU A 1 110 ? 11.511 56.688 117.635 1.00 18.89 108 LEU A N 1
ATOM 832 C CA . LEU A 1 110 ? 11.702 57.116 119.037 1.00 18.39 108 LEU A CA 1
ATOM 833 C C . LEU A 1 110 ? 13.136 57.708 119.120 1.00 24.14 108 LEU A C 1
ATOM 834 O O . LEU A 1 110 ? 13.328 58.864 119.576 1.00 21.98 108 LEU A O 1
ATOM 839 N N . GLY A 1 111 ? 14.103 56.904 118.710 1.00 19.82 109 GLY A N 1
ATOM 840 C CA . GLY A 1 111 ? 15.513 57.376 118.747 1.00 22.93 109 GLY A CA 1
ATOM 841 C C . GLY A 1 111 ? 15.793 58.683 118.016 1.00 27.03 109 GLY A C 1
ATOM 842 O O . GLY A 1 111 ? 16.334 59.682 118.582 1.00 24.24 109 GLY A O 1
ATOM 843 N N . ILE A 1 112 ? 15.444 58.716 116.724 1.00 27.27 110 ILE A N 1
ATOM 844 C CA . ILE A 1 112 ? 15.720 59.904 115.961 1.00 23.22 110 ILE A CA 1
ATOM 845 C C . ILE A 1 112 ? 14.989 61.105 116.551 1.00 25.93 110 ILE A C 1
ATOM 846 O O . ILE A 1 112 ? 15.535 62.206 116.522 1.00 28.94 110 ILE A O 1
ATOM 851 N N . GLY A 1 113 ? 13.756 60.914 117.052 1.00 23.56 111 GLY A N 1
ATOM 852 C CA . GLY A 1 113 ? 13.021 62.005 117.683 1.00 24.08 111 GLY A CA 1
ATOM 853 C C . GLY A 1 113 ? 13.661 62.506 118.987 1.00 29.52 111 GLY A C 1
ATOM 854 O O . GLY A 1 113 ? 13.593 63.703 119.294 1.00 29.51 111 GLY A O 1
ATOM 855 N N . LEU A 1 114 ? 14.276 61.610 119.761 1.00 28.03 112 LEU A N 1
ATOM 856 C CA . LEU A 1 114 ? 14.981 62.022 120.987 1.00 29.26 112 LEU A CA 1
ATOM 857 C C . LEU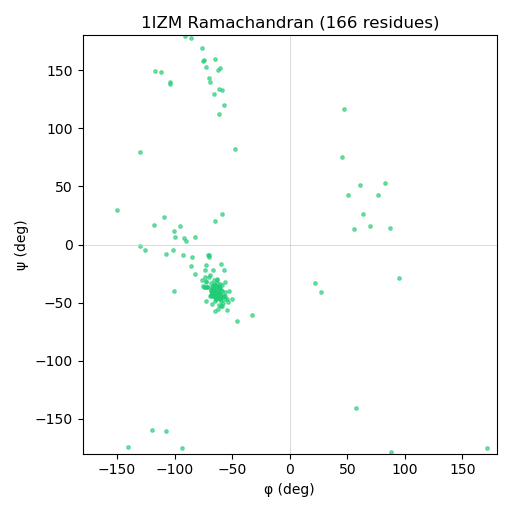 A 1 114 ? 16.218 62.830 120.557 1.00 32.01 112 LEU A C 1
ATOM 858 O O . LEU A 1 114 ? 16.583 63.816 121.198 1.00 30.43 112 LEU A O 1
ATOM 863 N N . ALA A 1 115 ? 16.890 62.378 119.497 1.00 28.58 113 ALA A N 1
ATOM 864 C CA . ALA A 1 115 ? 18.086 63.079 118.986 1.00 31.29 113 ALA A CA 1
ATOM 865 C C . ALA A 1 115 ? 17.763 64.434 118.311 1.00 32.88 113 ALA A C 1
ATOM 866 O O . ALA A 1 115 ? 18.608 65.327 118.297 1.00 30.68 113 ALA A O 1
ATOM 868 N N . GLN A 1 116 ? 16.540 64.552 117.746 1.00 31.48 114 GLN A N 1
ATOM 869 C CA . GLN A 1 116 ? 16.051 65.741 117.023 1.00 31.77 114 GLN A CA 1
ATOM 870 C C . GLN A 1 116 ? 14.690 66.097 117.595 1.00 31.64 114 GLN A C 1
ATOM 871 O O . GLN A 1 116 ? 13.648 65.787 117.039 1.00 28.23 114 GLN A O 1
ATOM 877 N N . PRO A 1 117 ? 14.700 66.765 118.753 1.00 37.25 115 PRO A N 1
ATOM 878 C CA . PRO A 1 117 ? 13.476 67.162 119.433 1.00 37.08 115 PRO A CA 1
ATOM 879 C C . PRO A 1 117 ? 12.578 68.072 118.639 1.00 35.34 115 PRO A C 1
ATOM 880 O O . PRO A 1 117 ? 11.424 68.211 118.982 1.00 42.56 115 PRO A O 1
ATOM 884 N N . GLU A 1 118 ? 13.089 68.704 117.584 1.00 35.57 116 GLU A N 1
ATOM 885 C CA . GLU A 1 118 ? 12.272 69.573 116.736 1.00 34.09 116 GLU A CA 1
ATOM 886 C C . GLU A 1 118 ? 12.021 68.937 115.350 1.00 33.42 116 GLU A C 1
ATOM 887 O O . GLU A 1 118 ? 11.751 69.625 114.400 1.00 32.10 116 GLU A O 1
ATOM 893 N N . LEU A 1 119 ? 12.107 67.616 115.238 1.00 34.40 117 LEU A N 1
ATOM 894 C CA . LEU A 1 119 ? 11.888 66.954 113.956 1.00 26.00 117 LEU A CA 1
ATOM 895 C C . LEU A 1 119 ? 10.547 67.279 113.340 1.00 27.66 117 LEU A C 1
ATOM 896 O O . LEU A 1 119 ? 10.401 67.325 112.079 1.00 29.18 117 LEU A O 1
ATOM 901 N N . ALA A 1 120 ? 9.534 67.502 114.188 1.00 27.52 118 ALA A N 1
ATOM 902 C CA . ALA A 1 120 ? 8.189 67.799 113.667 1.00 22.80 118 ALA A CA 1
ATOM 903 C C . ALA A 1 120 ? 8.184 69.015 112.736 1.00 31.21 118 ALA A C 1
ATOM 904 O O . ALA A 1 120 ? 7.310 69.135 111.887 1.00 28.86 118 ALA A O 1
ATOM 906 N N . LYS A 1 121 ? 9.188 69.873 112.854 1.00 28.08 119 LYS A N 1
ATOM 907 C CA . LYS A 1 121 ? 9.227 71.050 112.019 1.00 30.87 119 LYS A CA 1
ATOM 908 C C . LYS A 1 121 ? 9.839 70.804 110.664 1.00 33.55 119 LYS A C 1
ATOM 909 O O . LYS A 1 121 ? 9.722 71.648 109.781 1.00 30.20 119 LYS A O 1
ATOM 915 N N . GLU A 1 122 ? 10.457 69.636 110.459 1.00 27.83 120 GLU A N 1
ATOM 916 C CA . GLU A 1 122 ? 11.063 69.432 109.162 1.00 30.52 120 GLU A CA 1
ATOM 917 C C . GLU A 1 122 ? 10.041 69.288 108.063 1.00 31.49 120 GLU A C 1
ATOM 918 O O . GLU A 1 122 ? 8.980 68.682 108.248 1.00 30.37 120 GLU A O 1
ATOM 924 N N . LYS A 1 123 ? 10.336 69.891 106.913 1.00 33.02 121 LYS A N 1
ATOM 925 C CA . LYS A 1 123 ? 9.446 69.780 105.756 1.00 31.42 121 LYS A CA 1
ATOM 926 C C . LYS A 1 123 ? 10.175 69.126 104.600 1.00 27.09 121 LYS A C 1
ATOM 927 O O . LYS A 1 123 ? 11.166 68.476 104.798 1.00 26.76 121 LYS A O 1
ATOM 933 N N . GLY A 1 124 ? 9.678 69.319 103.388 1.00 33.17 122 GLY A N 1
ATOM 934 C CA . GLY A 1 124 ? 10.328 68.750 102.222 1.00 28.96 122 GLY A CA 1
ATOM 935 C C . GLY A 1 124 ? 10.467 67.229 102.290 1.00 30.78 122 GLY A C 1
ATOM 936 O O . GLY A 1 124 ? 9.585 66.516 102.813 1.00 25.42 122 GLY A O 1
ATOM 937 N N . GLU A 1 125 ? 11.605 66.732 101.829 1.00 25.89 123 GLU A N 1
ATOM 938 C CA . GLU A 1 125 ? 11.778 65.276 101.784 1.00 28.96 123 GLU A CA 1
ATOM 939 C C . GLU A 1 125 ? 11.966 64.687 103.169 1.00 25.47 123 GLU A C 1
ATOM 940 O O . GLU A 1 125 ? 11.591 63.544 103.425 1.00 25.94 123 GLU A O 1
ATOM 946 N N . ILE A 1 126 ? 12.567 65.450 104.065 1.00 26.79 124 ILE A N 1
ATOM 947 C CA . ILE A 1 126 ? 12.787 64.929 105.407 1.00 28.07 124 ILE A CA 1
ATOM 948 C C . ILE A 1 126 ? 11.434 64.753 106.125 1.00 25.28 124 ILE A C 1
ATOM 949 O O . ILE A 1 126 ? 11.172 63.704 106.733 1.00 24.51 124 ILE A O 1
ATOM 954 N N . GLY A 1 127 ? 10.575 65.748 105.999 1.00 26.81 125 GLY A N 1
ATOM 955 C CA . GLY A 1 127 ? 9.238 65.660 106.586 1.00 28.09 125 GLY A CA 1
ATOM 956 C C . GLY A 1 127 ? 8.417 64.515 105.973 1.00 31.05 125 GLY A C 1
ATOM 957 O O . GLY A 1 127 ? 7.609 63.861 106.666 1.00 26.57 125 GLY A O 1
ATOM 958 N N . GLU A 1 128 ? 8.572 64.298 104.668 1.00 27.14 126 GLU A N 1
ATOM 959 C CA . GLU A 1 128 ? 7.806 63.228 103.985 1.00 29.92 126 GLU A CA 1
ATOM 960 C C . GLU A 1 128 ? 8.287 61.834 104.466 1.00 26.00 126 GLU A C 1
ATOM 961 O O . GLU A 1 128 ? 7.478 60.936 104.743 1.00 24.05 126 GLU A O 1
ATOM 967 N N . ALA A 1 129 ? 9.594 61.694 104.654 1.00 21.58 127 ALA A N 1
ATOM 968 C CA . ALA A 1 129 ? 10.148 60.438 105.111 1.00 23.40 127 ALA A CA 1
ATOM 969 C C . ALA A 1 129 ? 9.694 60.172 106.544 1.00 26.03 127 ALA A C 1
ATOM 970 O O . ALA A 1 129 ? 9.407 59.032 106.913 1.00 21.96 127 ALA A O 1
ATOM 972 N N . VAL A 1 130 ? 9.600 61.226 107.358 1.00 20.87 128 VAL A N 1
ATOM 973 C CA . VAL A 1 130 ? 9.183 61.077 108.741 1.00 20.98 128 VAL A CA 1
ATOM 974 C C . VAL A 1 130 ? 7.732 60.555 108.684 1.00 26.02 128 VAL A C 1
ATOM 975 O O . VAL A 1 130 ? 7.374 59.538 109.344 1.00 21.81 128 VAL A O 1
ATOM 979 N N . ASP A 1 131 ? 6.922 61.202 107.842 1.00 22.08 129 ASP A N 1
ATOM 980 C CA . ASP A 1 131 ? 5.488 60.758 107.716 1.00 23.76 129 ASP A CA 1
ATOM 981 C C . ASP A 1 131 ? 5.410 59.317 107.196 1.00 26.02 129 ASP A C 1
ATOM 982 O O . ASP A 1 131 ? 4.541 58.545 107.628 1.00 24.04 129 ASP A O 1
ATOM 987 N N . ASP A 1 132 ? 6.271 58.973 106.228 1.00 25.34 130 ASP A N 1
ATOM 988 C CA . ASP A 1 132 ? 6.267 57.609 105.642 1.00 21.16 130 ASP A CA 1
ATOM 989 C C . ASP A 1 132 ? 6.707 56.540 106.655 1.00 24.96 130 ASP A C 1
ATOM 990 O O . ASP A 1 132 ? 6.147 55.430 106.676 1.00 21.78 130 ASP A O 1
ATOM 995 N N . LEU A 1 133 ? 7.703 56.832 107.499 1.00 22.27 131 LEU A N 1
ATOM 996 C CA . LEU A 1 133 ? 8.127 55.852 108.512 1.00 25.98 131 LEU A CA 1
ATOM 997 C C . LEU A 1 133 ? 6.977 55.652 109.526 1.00 24.31 131 LEU A C 1
ATOM 998 O O . LEU A 1 133 ? 6.729 54.523 109.963 1.00 20.66 131 LEU A O 1
ATOM 1003 N N . GLN A 1 134 ? 6.332 56.748 109.918 1.00 19.62 132 GLN A N 1
ATOM 1004 C CA . GLN A 1 134 ? 5.206 56.661 110.843 1.00 25.94 132 GLN A CA 1
ATOM 1005 C C . GLN A 1 134 ? 4.076 55.806 110.255 1.00 26.31 132 GLN A C 1
ATOM 1006 O O . GLN A 1 134 ? 3.401 55.104 111.006 1.00 25.68 132 GLN A O 1
ATOM 1012 N N . ASP A 1 135 ? 3.874 55.848 108.927 1.00 26.98 133 ASP A N 1
ATOM 1013 C CA . ASP A 1 135 ? 2.831 55.004 108.309 1.00 26.41 133 ASP A CA 1
ATOM 1014 C C . ASP A 1 135 ? 3.325 53.578 108.268 1.00 25.80 133 ASP A C 1
ATOM 1015 O O . ASP A 1 135 ? 2.554 52.656 108.437 1.00 25.61 133 ASP A O 1
ATOM 1020 N N . ILE A 1 136 ? 4.627 53.409 108.050 1.00 23.89 134 ILE A N 1
ATOM 1021 C CA . ILE A 1 136 ? 5.226 52.095 107.984 1.00 22.92 134 ILE A CA 1
ATOM 1022 C C . ILE A 1 136 ? 5.170 51.352 109.306 1.00 26.21 134 ILE A C 1
ATOM 1023 O O . ILE A 1 136 ? 5.040 50.107 109.314 1.00 27.61 134 ILE A O 1
ATOM 1028 N N . CYS A 1 137 ? 5.287 52.040 110.434 1.00 23.27 135 CYS A N 1
ATOM 1029 C CA . CYS A 1 137 ? 5.229 51.261 111.651 1.00 29.33 135 CYS A CA 1
ATOM 1030 C C . CYS A 1 137 ? 3.800 50.717 111.948 1.00 31.04 135 CYS A C 1
ATOM 1031 O O . CYS A 1 137 ? 3.623 49.849 112.781 1.00 29.00 135 CYS A O 1
ATOM 1034 N N . GLN A 1 138 ? 2.813 51.158 111.212 1.00 27.70 136 GLN A N 1
ATOM 1035 C CA . GLN A 1 138 ? 1.476 50.629 111.431 1.00 31.68 136 GLN A CA 1
ATOM 1036 C C . GLN A 1 138 ? 1.016 49.924 110.165 1.00 40.07 136 GLN A C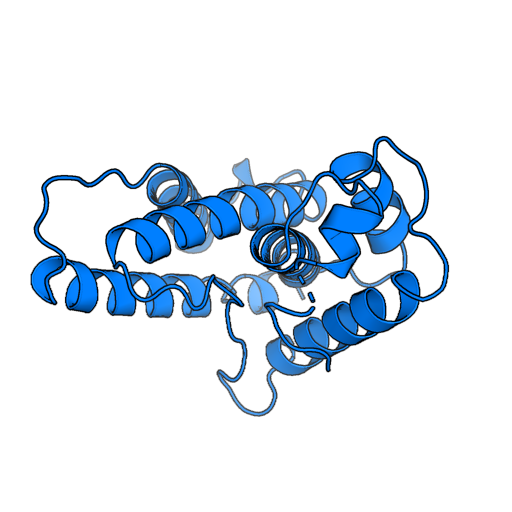 1
ATOM 1037 O O . GLN A 1 138 ? -0.187 49.715 109.951 1.00 40.29 136 GLN A O 1
ATOM 1043 N N . LEU A 1 139 ? 1.971 49.605 109.282 1.00 45.54 137 LEU A N 1
ATOM 1044 C CA . LEU A 1 139 ? 1.650 48.939 108.032 1.00 53.73 137 LEU A CA 1
ATOM 1045 C C . LEU A 1 139 ? 1.023 47.600 108.382 1.00 58.32 137 LEU A C 1
ATOM 1046 O O . LEU A 1 139 ? 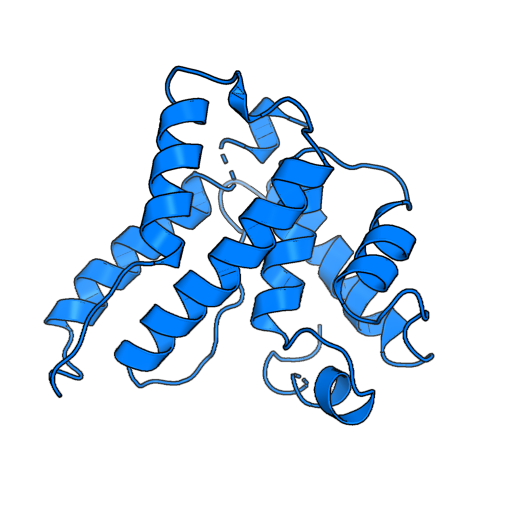1.663 46.686 108.910 1.00 59.04 137 LEU A O 1
ATOM 1051 N N . GLY A 1 140 ? -0.256 47.523 108.054 1.00 62.94 138 GLY A N 1
ATOM 1052 C CA . GLY A 1 140 ? -1.079 46.382 108.344 1.00 69.25 138 GLY A CA 1
ATOM 1053 C C . GLY A 1 140 ? -1.342 45.538 107.131 1.00 71.50 138 GLY A C 1
ATOM 1054 O O . GLY A 1 140 ? -1.606 46.025 106.047 1.00 71.96 138 GLY A O 1
ATOM 1055 N N . TYR A 1 141 ? -1.270 44.230 107.357 1.00 76.18 139 TYR A N 1
ATOM 1056 C CA . TYR A 1 141 ? -1.468 43.198 106.357 1.00 78.52 139 TYR A CA 1
ATOM 1057 C C . TYR A 1 141 ? -2.238 42.053 106.972 1.00 81.88 139 TYR A C 1
ATOM 1058 O O . TYR A 1 141 ? -2.684 42.136 108.117 1.00 82.31 139 TYR A O 1
ATOM 1067 N N . ASP A 1 142 ? -2.396 40.981 106.211 1.00 84.54 140 ASP A N 1
ATOM 1068 C CA . ASP A 1 142 ? -3.087 39.808 106.711 1.00 85.95 140 ASP A CA 1
ATOM 1069 C C . ASP A 1 142 ? -3.313 38.830 105.597 1.00 84.18 140 ASP A C 1
ATOM 1070 O O . ASP A 1 142 ? -2.876 39.015 104.460 1.00 80.94 140 ASP A O 1
ATOM 1075 N N . GLU A 1 143 ? -4.029 37.793 105.981 1.00 87.14 141 GLU A N 1
ATOM 1076 C CA . GLU A 1 143 ? -4.412 36.662 105.190 1.00 88.89 141 GLU A CA 1
ATOM 1077 C C . GLU A 1 143 ? -3.265 35.634 105.317 1.00 90.54 141 GLU A C 1
ATOM 1078 O O . GLU A 1 143 ? -2.297 35.869 106.026 1.00 93.42 141 GLU A O 1
ATOM 1084 N N . ASP A 1 144 ? -3.370 34.508 104.637 1.00 92.01 142 ASP A N 1
ATOM 1085 C CA . ASP A 1 144 ? -2.379 33.462 104.758 1.00 92.74 142 ASP A CA 1
ATOM 1086 C C . ASP A 1 144 ? -1.406 33.464 103.595 1.00 92.54 142 ASP A C 1
ATOM 1087 O O . ASP A 1 144 ? -0.616 32.544 103.410 1.00 92.30 142 ASP A O 1
ATOM 1092 N N . ASP A 1 145 ? -1.477 34.548 102.827 1.00 92.21 143 ASP A N 1
ATOM 1093 C CA . ASP A 1 145 ? -0.673 34.729 101.625 1.00 94.04 143 ASP A CA 1
ATOM 1094 C C . ASP A 1 145 ? 0.726 34.078 101.693 1.00 96.01 143 ASP A C 1
ATOM 1095 O O . ASP A 1 145 ? 1.054 33.210 100.888 1.00 97.48 143 ASP A O 1
ATOM 1100 N N . ASN A 1 146 ? 1.562 34.504 102.655 1.00 95.22 144 ASN A N 1
ATOM 1101 C CA . ASN A 1 146 ? 2.903 33.780 102.760 1.00 93.39 144 ASN A CA 1
ATOM 1102 C C . ASN A 1 146 ? 3.605 33.857 101.409 1.00 93.46 144 ASN A C 1
ATOM 1103 O O . ASN A 1 146 ? 4.594 33.156 101.155 1.00 92.81 144 ASN A O 1
ATOM 1108 N N . GLU A 1 147 ? 3.085 34.727 100.550 1.00 91.40 145 GLU A N 1
ATOM 1109 C CA . GLU A 1 147 ? 3.597 34.865 99.204 1.00 87.70 145 GLU A CA 1
ATOM 1110 C C . GLU A 1 147 ? 4.683 35.873 98.981 1.00 86.05 145 GLU A C 1
ATOM 1111 O O . GLU A 1 147 ? 5.127 36.558 99.903 1.00 85.82 145 GLU A O 1
ATOM 1117 N N . GLU A 1 148 ? 5.122 35.934 97.726 1.00 85.58 146 GLU A N 1
ATOM 1118 C CA . GLU A 1 148 ? 6.142 36.882 97.329 1.00 81.92 146 GLU A CA 1
ATOM 1119 C C . GLU A 1 148 ? 5.372 38.124 97.014 1.00 76.39 146 GLU A C 1
ATOM 1120 O O . GLU A 1 148 ? 5.937 39.205 96.973 1.00 76.73 146 GLU A O 1
ATOM 1126 N N . GLU A 1 149 ? 4.068 37.972 96.798 1.00 72.49 147 GLU A N 1
ATOM 1127 C CA . GLU A 1 149 ? 3.257 39.143 96.537 1.00 73.55 147 GLU A CA 1
ATOM 1128 C C . GLU A 1 149 ? 3.692 40.163 97.589 1.00 70.51 147 GLU A C 1
ATOM 1129 O O . GLU A 1 149 ? 4.280 41.200 97.260 1.00 72.04 147 GLU A O 1
ATOM 1135 N N . LEU A 1 150 ? 3.422 39.849 98.856 1.00 61.42 148 LEU A N 1
ATOM 1136 C CA . LEU A 1 150 ? 3.790 40.742 99.933 1.00 51.51 148 LEU A CA 1
ATOM 1137 C C . LEU A 1 150 ? 5.306 40.811 100.078 1.00 45.63 148 LEU A C 1
ATOM 1138 O O . LEU A 1 150 ? 5.841 41.846 100.415 1.00 46.04 148 LEU A O 1
ATOM 1143 N N . ALA A 1 151 ? 6.006 39.726 99.800 1.00 39.32 149 ALA A N 1
ATOM 1144 C CA . ALA A 1 151 ? 7.470 39.733 99.926 1.00 41.49 149 ALA A CA 1
ATOM 1145 C C . ALA A 1 151 ? 8.148 40.779 99.036 1.00 43.66 149 ALA A C 1
ATOM 1146 O O . ALA A 1 151 ? 8.965 41.581 99.502 1.00 40.72 149 ALA A O 1
ATOM 1148 N N . GLU A 1 152 ? 7.818 40.734 97.743 1.00 43.92 150 GLU A N 1
ATOM 1149 C CA . GLU A 1 152 ? 8.353 41.648 96.742 1.00 41.99 150 GLU A CA 1
ATOM 1150 C C . GLU A 1 152 ? 8.137 43.090 97.159 1.00 35.75 150 GLU A C 1
ATOM 1151 O O . GLU A 1 152 ? 9.069 43.881 97.118 1.00 34.66 150 GLU A O 1
ATOM 1157 N N . ALA A 1 153 ? 6.907 43.409 97.543 1.00 35.42 151 ALA A N 1
ATOM 1158 C CA . ALA A 1 153 ? 6.576 44.746 98.003 1.00 39.06 151 ALA A CA 1
ATOM 1159 C C . ALA A 1 153 ? 7.420 45.118 99.248 1.00 40.73 151 ALA A C 1
ATOM 1160 O O . ALA A 1 153 ? 8.026 46.202 99.309 1.00 30.93 151 ALA A O 1
ATOM 1162 N N . LEU A 1 154 ? 7.456 44.216 100.233 1.00 35.86 152 LEU A N 1
ATOM 1163 C CA . LEU A 1 154 ? 8.202 44.466 101.451 1.00 33.52 152 LEU A CA 1
ATOM 1164 C C . LEU A 1 154 ? 9.671 44.768 101.195 1.00 31.52 152 LEU A C 1
ATOM 1165 O O . LEU A 1 154 ? 10.224 45.693 101.788 1.00 31.62 152 LEU A O 1
ATOM 1170 N N . GLU A 1 155 ? 10.317 44.014 100.320 1.00 29.27 153 GLU A N 1
ATOM 1171 C CA . GLU A 1 155 ? 11.709 44.277 100.065 1.00 27.91 153 GLU A CA 1
ATOM 1172 C C . GLU A 1 155 ? 11.912 45.714 99.559 1.00 30.22 153 GLU A C 1
ATOM 1173 O O . GLU A 1 155 ? 12.928 46.344 99.883 1.00 26.56 153 GLU A O 1
ATOM 1179 N N . GLU A 1 156 ? 10.966 46.249 98.786 1.00 26.67 154 GLU A N 1
ATOM 1180 C CA . GLU A 1 156 ? 11.149 47.618 98.267 1.00 27.62 154 GLU A CA 1
ATOM 1181 C C . GLU A 1 156 ? 10.979 48.614 99.383 1.00 28.15 154 GLU A C 1
ATOM 1182 O O . GLU A 1 156 ? 11.661 49.665 99.394 1.00 23.97 154 GLU A O 1
ATOM 1188 N N . ILE A 1 157 ? 10.046 48.318 100.296 1.00 24.52 155 ILE A N 1
ATOM 1189 C CA . ILE A 1 157 ? 9.789 49.216 101.416 1.00 28.16 155 ILE A CA 1
ATOM 1190 C C . ILE A 1 157 ? 11.047 49.187 102.296 1.00 27.06 155 ILE A C 1
ATOM 1191 O O . ILE A 1 157 ? 11.466 50.211 102.809 1.00 19.09 155 ILE A O 1
ATOM 1196 N N . ILE A 1 158 ? 11.651 48.022 102.430 1.00 21.73 156 ILE A N 1
ATOM 1197 C CA . ILE A 1 158 ? 12.859 47.907 103.218 1.00 24.37 156 ILE A CA 1
ATOM 1198 C C . ILE A 1 158 ? 13.983 48.741 102.611 1.00 27.35 156 ILE A C 1
ATOM 1199 O O . ILE A 1 158 ? 14.704 49.458 103.341 1.00 27.51 156 ILE A O 1
ATOM 1204 N N . GLU A 1 159 ? 14.142 48.701 101.284 1.00 23.12 157 GLU A N 1
ATOM 1205 C CA . GLU A 1 159 ? 15.188 49.508 100.626 1.00 25.07 157 GLU A CA 1
ATOM 1206 C C . GLU A 1 159 ? 14.900 50.994 100.872 1.00 24.89 157 GLU A C 1
ATOM 1207 O O . GLU A 1 159 ? 15.797 51.765 101.094 1.00 22.63 157 GLU A O 1
ATOM 1213 N N . TYR A 1 160 ? 13.636 51.389 100.794 1.00 19.43 158 TYR A N 1
ATOM 1214 C CA . TYR A 1 160 ? 13.249 52.781 101.039 1.00 18.40 158 TYR A CA 1
ATOM 1215 C C . TYR A 1 160 ? 13.658 53.168 102.497 1.00 19.87 158 TYR A C 1
ATOM 1216 O O . TYR A 1 160 ? 14.195 54.250 102.722 1.00 22.08 158 TYR A O 1
ATOM 1225 N N . VAL A 1 161 ? 13.391 52.312 103.494 1.00 18.65 159 VAL A N 1
ATOM 1226 C CA . VAL A 1 161 ? 13.743 52.652 104.866 1.00 19.11 159 VAL A CA 1
ATOM 1227 C C . VAL A 1 161 ? 15.281 52.735 104.982 1.00 22.41 159 VAL A C 1
ATOM 1228 O O . VAL A 1 161 ? 15.803 53.619 105.635 1.00 23.24 159 VAL A O 1
ATOM 1232 N N . ARG A 1 162 ? 15.996 51.859 104.340 1.00 22.10 160 ARG A N 1
ATOM 1233 C CA . ARG A 1 162 ? 17.479 52.015 104.360 1.00 25.10 160 ARG A CA 1
ATOM 1234 C C . ARG A 1 162 ? 17.909 53.345 103.771 1.00 23.09 160 ARG A C 1
ATOM 1235 O O . ARG A 1 162 ? 18.889 53.969 104.272 1.00 25.46 160 ARG A O 1
ATOM 1243 N N . THR A 1 163 ? 17.234 53.775 102.694 1.00 23.29 161 THR A N 1
ATOM 1244 C CA . THR A 1 163 ? 17.553 55.029 102.056 1.00 24.68 161 THR A CA 1
ATOM 1245 C C . THR A 1 163 ? 17.226 56.204 102.969 1.00 26.82 161 THR A C 1
ATOM 1246 O O . THR A 1 163 ? 17.995 57.201 103.057 1.00 26.03 161 THR A O 1
ATOM 1250 N N . ILE A 1 164 ? 16.063 56.140 103.598 1.00 22.83 162 ILE A N 1
ATOM 1251 C CA . ILE A 1 164 ? 15.692 57.170 104.548 1.00 25.25 162 ILE A CA 1
ATOM 1252 C C . ILE A 1 164 ? 16.777 57.267 105.648 1.00 26.74 162 ILE A C 1
ATOM 1253 O O . ILE A 1 164 ? 17.207 58.379 106.018 1.00 24.11 162 ILE A O 1
ATOM 1258 N N . ALA A 1 165 ? 17.235 56.133 106.149 1.00 23.50 163 ALA A N 1
ATOM 1259 C CA . ALA A 1 165 ? 18.277 56.160 107.182 1.00 28.95 163 ALA A CA 1
ATOM 1260 C C . ALA A 1 165 ? 19.564 56.883 106.681 1.00 29.71 163 ALA A C 1
ATOM 1261 O O . ALA A 1 165 ? 20.177 57.670 107.405 1.00 25.51 163 ALA A O 1
ATOM 1271 N N . LEU A 1 167 ? 19.588 59.287 104.224 1.00 28.91 165 LEU A N 1
ATOM 1272 C CA . LEU A 1 167 ? 19.235 60.694 104.053 1.00 30.57 165 LEU A CA 1
ATOM 1273 C C . LEU A 1 167 ? 19.195 61.451 105.387 1.00 33.02 165 LEU A C 1
ATOM 1274 O O . LEU A 1 167 ? 19.474 62.670 105.472 1.00 30.84 165 LEU A O 1
ATOM 1279 N N . PHE A 1 168 ? 18.794 60.744 106.437 1.00 30.43 166 PHE A N 1
ATOM 1280 C CA . PHE A 1 168 ? 18.674 61.366 107.753 1.00 30.55 166 PHE A CA 1
ATOM 1281 C C . PHE A 1 168 ? 20.064 61.615 108.330 1.00 27.82 166 PHE A C 1
ATOM 1282 O O . PHE A 1 168 ? 20.382 62.743 108.795 1.00 26.80 166 PHE A O 1
ATOM 1290 N N . TYR A 1 169 ? 20.872 60.575 108.272 1.00 25.60 167 TYR A N 1
ATOM 1291 C CA . TYR A 1 169 ? 22.231 60.626 108.818 1.00 33.49 167 TYR A CA 1
ATOM 1292 C C . TYR A 1 169 ? 22.976 61.795 108.154 1.00 37.50 167 TYR A C 1
ATOM 1293 O O . TYR A 1 169 ? 23.697 62.545 108.803 1.00 36.34 167 TYR A O 1
ATOM 1302 N N . SER A 1 170 ? 22.772 61.962 106.853 1.00 36.24 168 SER A N 1
ATOM 1303 C CA . SER A 1 170 ? 23.442 63.037 106.121 1.00 37.34 168 SER A CA 1
ATOM 1304 C C . SER A 1 170 ? 22.910 64.396 106.470 1.00 35.09 168 SER A C 1
ATOM 1305 O O . SER A 1 170 ? 23.656 65.390 106.509 1.00 38.81 168 SER A O 1
ATOM 1308 N N . HIS A 1 171 ? 21.612 64.472 106.707 1.00 33.30 169 HIS A N 1
ATOM 1309 C CA . HIS A 1 171 ? 21.028 65.747 107.035 1.00 33.11 169 HIS A CA 1
ATOM 1310 C C . HIS A 1 171 ? 21.440 66.156 108.456 1.00 35.28 169 HIS A C 1
ATOM 1311 O O . HIS A 1 171 ? 21.693 67.330 108.728 1.00 36.57 169 HIS A O 1
ATOM 1318 N N . PHE A 1 172 ? 21.531 65.174 109.341 1.00 31.57 170 PHE A N 1
ATOM 1319 C CA . PHE A 1 172 ? 21.844 65.432 110.728 1.00 36.53 170 PHE A CA 1
ATOM 1320 C C . PHE A 1 172 ? 23.271 65.173 111.218 1.00 38.93 170 PHE A C 1
ATOM 1321 O O . PHE A 1 172 ? 23.575 65.475 112.372 1.00 42.35 170 PHE A O 1
ATOM 1329 N N . ASN A 1 173 ? 24.154 64.630 110.385 1.00 49.99 171 ASN A N 1
ATOM 1330 C CA . ASN A 1 173 ? 25.531 64.437 110.855 1.00 55.46 171 ASN A CA 1
ATOM 1331 C C . ASN A 1 173 ? 26.468 65.565 110.461 1.00 57.55 171 ASN A C 1
ATOM 1332 O O . ASN A 1 173 ? 26.435 66.042 109.291 1.00 56.89 171 ASN A O 1
#

Foldseek 3Di:
DDDQVVLVLCVVQVWQDRQLLLLLQLLLQLLLPPDDPVSQQVSCVPTPVRDGGDPVVVVVSVVSSVVQNVVLVPPPHDPHARSFDPDLQLVRSLQRLLSSLVNSLVNSCVSPVPQCPDDDPSNVVNVVSVCSNVDDDDDRCSDCVSVVVVVVVRVVVSVSSCSSVVND

Radius of gyration: 15.67 Å; Cα contacts (8 Å, |Δi|>4): 199; chains: 1; bounding box: 36×38×38 Å

Solvent-accessible surface area: 8764 Å² total

CATH classification: 1.20.120.740

Organism: Haemophilus influenzae (strain ATCC 51907 / DSM 11121 / KW20 / Rd) (NCBI:txid71421)

Sequence (168 aa):
LISHSDNQQLKSAGIGFNATELHGFLSGLLCGGLKDQSWLPLLYQFSNDNHAYPTGLVQPVTELYEQISQTLSDVEGFTFELGLTEDENVFTQADSLSDWANQFLLGIGLAQPELAKEKGEIGEAVDDLQDICQLGYDEDDNEEELAEALEEIIEYVRTIALFYSHFN

Nearest PDB structures (foldseek):
  1izm-assembly1_A-2  TM=1.006E+00  e=1.968E-24  Haemophilus influenzae
  4gyt-assembly1_B-2  TM=8.285E-01  e=2.826E-05  Legionella pneumophila subsp. pneumophila str. Philadelphia 1

B-factor: mean 37.84, std 17.72, range [15.59, 99.78]